Protein AF-A0A916RPR3-F1 (afdb_monomer_lite)

Structure (mmCIF, N/CA/C/O backbone):
data_AF-A0A916RPR3-F1
#
_entry.id   AF-A0A916RPR3-F1
#
loop_
_atom_site.group_PDB
_atom_site.id
_atom_site.type_symbol
_atom_site.label_atom_id
_atom_site.label_alt_id
_atom_site.label_comp_id
_atom_site.label_asym_id
_atom_site.label_entity_id
_atom_site.label_seq_id
_atom_site.pdbx_PDB_ins_code
_atom_site.Cartn_x
_atom_site.Cartn_y
_atom_site.Cartn_z
_atom_site.occupancy
_atom_site.B_iso_or_equiv
_atom_site.auth_seq_id
_atom_site.auth_comp_id
_atom_site.auth_asym_id
_atom_site.auth_atom_id
_atom_site.pdbx_PDB_model_num
ATOM 1 N N . MET A 1 1 ? -2.545 -17.925 -30.469 1.00 53.84 1 MET A N 1
ATOM 2 C CA . MET A 1 1 ? -1.136 -18.316 -30.229 1.00 53.84 1 MET A CA 1
ATOM 3 C C . MET A 1 1 ? -0.250 -18.270 -31.486 1.00 53.84 1 MET A C 1
ATOM 5 O O . MET A 1 1 ? 0.937 -18.506 -31.352 1.00 53.84 1 MET A O 1
ATOM 9 N N . ILE A 1 2 ? -0.762 -17.929 -32.684 1.00 58.91 2 ILE A N 1
ATOM 10 C CA . ILE A 1 2 ? 0.049 -17.895 -33.928 1.00 58.91 2 ILE A CA 1
ATOM 11 C C . ILE A 1 2 ? 0.568 -16.478 -34.265 1.00 58.91 2 ILE A C 1
ATOM 13 O O . ILE A 1 2 ? 1.663 -16.330 -34.794 1.00 58.91 2 ILE A O 1
ATOM 17 N N . GLY A 1 3 ? -0.154 -15.417 -33.882 1.00 63.41 3 GLY A N 1
ATOM 18 C CA . GLY A 1 3 ? 0.214 -14.032 -34.227 1.00 63.41 3 GLY A CA 1
ATOM 19 C C . GLY A 1 3 ? 1.499 -13.497 -33.577 1.00 63.41 3 GLY A C 1
ATOM 20 O O . GLY A 1 3 ? 2.167 -12.655 -34.166 1.00 63.41 3 GLY A O 1
ATOM 21 N N . CYS A 1 4 ? 1.889 -14.008 -32.403 1.00 64.44 4 CYS A N 1
ATOM 22 C CA . CYS A 1 4 ? 3.120 -13.578 -31.729 1.00 64.44 4 CYS A CA 1
ATOM 23 C C . CYS A 1 4 ? 4.388 -13.986 -32.497 1.00 64.44 4 CYS A C 1
ATOM 25 O O . CYS A 1 4 ? 5.369 -13.252 -32.466 1.00 64.44 4 CYS A O 1
ATOM 27 N N . PHE A 1 5 ? 4.360 -15.109 -33.223 1.00 66.38 5 PHE A N 1
ATOM 28 C CA . PHE A 1 5 ? 5.517 -15.581 -33.990 1.00 66.38 5 PHE A CA 1
ATOM 29 C C . PHE A 1 5 ? 5.773 -14.728 -35.237 1.00 66.38 5 PHE A C 1
ATOM 31 O O . PHE A 1 5 ? 6.917 -14.392 -35.514 1.00 66.38 5 PHE A O 1
ATOM 38 N N . VAL A 1 6 ? 4.716 -14.286 -35.927 1.00 71.56 6 VAL A N 1
ATOM 39 C CA . VAL A 1 6 ? 4.835 -13.429 -37.123 1.00 71.56 6 VAL A CA 1
ATOM 40 C C . VAL A 1 6 ? 5.431 -12.057 -36.793 1.00 71.56 6 VAL A C 1
ATOM 42 O O . VAL A 1 6 ? 6.250 -11.548 -37.554 1.00 71.56 6 VAL A O 1
ATOM 45 N N . GLY A 1 7 ? 5.070 -11.474 -35.646 1.00 65.44 7 GLY A N 1
ATOM 46 C CA . GLY A 1 7 ? 5.642 -10.198 -35.205 1.00 65.44 7 GLY A CA 1
ATOM 47 C C . GLY A 1 7 ? 7.139 -10.290 -34.895 1.00 65.44 7 GLY A C 1
ATOM 48 O O . GLY A 1 7 ? 7.892 -9.388 -35.249 1.00 65.44 7 GLY A O 1
ATOM 49 N N . VAL A 1 8 ? 7.578 -11.401 -34.294 1.00 66.31 8 VAL A N 1
ATOM 50 C CA . VAL A 1 8 ? 8.993 -11.649 -33.976 1.00 66.31 8 VAL A CA 1
ATOM 51 C C . VAL A 1 8 ? 9.818 -11.868 -35.248 1.00 66.31 8 VAL A C 1
ATOM 53 O O . VAL A 1 8 ? 10.892 -11.291 -35.375 1.00 66.31 8 VAL A O 1
ATOM 56 N N . SER A 1 9 ? 9.302 -12.619 -36.227 1.00 66.50 9 SER A N 1
ATOM 57 C CA . SER A 1 9 ? 10.011 -12.886 -37.489 1.00 66.50 9 SER A CA 1
ATOM 58 C C . SER A 1 9 ? 10.145 -11.654 -38.390 1.00 66.50 9 SER A C 1
ATOM 60 O O . SER A 1 9 ? 11.154 -11.497 -39.071 1.00 66.50 9 SER A O 1
ATOM 62 N N . ALA A 1 10 ? 9.147 -10.764 -38.400 1.00 66.44 10 ALA A N 1
ATOM 63 C CA . ALA A 1 10 ? 9.209 -9.524 -39.176 1.00 66.44 10 ALA A CA 1
ATOM 64 C C . ALA A 1 10 ? 10.19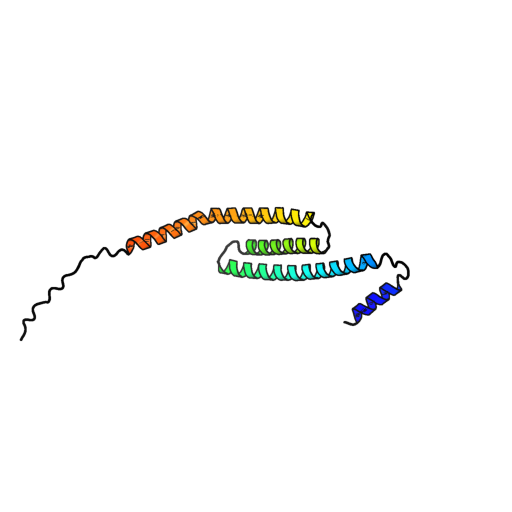8 -8.511 -38.577 1.00 66.44 10 ALA A C 1
ATOM 66 O O . ALA A 1 10 ? 10.839 -7.762 -39.310 1.00 66.44 10 ALA A O 1
ATOM 67 N N . PHE A 1 11 ? 10.334 -8.505 -37.249 1.00 63.84 11 PHE A N 1
ATOM 68 C CA . PHE A 1 11 ? 11.289 -7.658 -36.539 1.00 63.84 11 PHE A CA 1
ATOM 69 C C . PHE A 1 11 ? 12.736 -8.146 -36.724 1.00 63.84 11 PHE A C 1
ATOM 71 O O . PHE A 1 11 ? 13.634 -7.332 -36.916 1.00 63.84 11 PHE A O 1
ATOM 78 N N . ASP A 1 12 ? 12.940 -9.466 -36.752 1.00 64.88 12 ASP A N 1
ATOM 79 C CA . ASP A 1 12 ? 14.228 -10.115 -37.043 1.00 64.88 12 ASP A CA 1
ATOM 80 C C . ASP A 1 12 ? 14.700 -9.845 -38.486 1.00 64.88 12 ASP A C 1
ATOM 82 O O . ASP A 1 12 ? 15.848 -9.470 -38.720 1.00 64.88 12 ASP A O 1
ATOM 86 N N . ALA A 1 13 ? 13.781 -9.907 -39.457 1.00 63.16 13 ALA A N 1
ATOM 87 C CA . ALA A 1 13 ? 14.069 -9.609 -40.863 1.00 63.16 13 ALA A CA 1
ATOM 88 C C . ALA A 1 13 ? 14.363 -8.121 -41.142 1.00 63.16 13 ALA A C 1
ATOM 90 O O . ALA A 1 13 ? 15.013 -7.799 -42.136 1.00 63.16 13 ALA A O 1
ATOM 91 N N . ALA A 1 14 ? 13.887 -7.212 -40.286 1.00 64.38 14 ALA A N 1
ATOM 92 C CA . ALA A 1 14 ? 14.089 -5.772 -40.437 1.00 64.38 14 ALA A CA 1
ATOM 93 C C . ALA A 1 14 ? 15.449 -5.281 -39.905 1.00 64.38 14 ALA A C 1
ATOM 95 O O . ALA A 1 14 ? 15.844 -4.159 -40.223 1.00 64.38 14 ALA A O 1
ATOM 96 N N . TYR A 1 15 ? 16.171 -6.096 -39.124 1.00 57.72 15 TYR A N 1
ATOM 97 C CA . TYR A 1 15 ? 17.460 -5.722 -38.528 1.00 57.72 15 TYR A CA 1
ATOM 98 C C . TYR A 1 15 ? 18.555 -6.793 -38.738 1.00 57.72 15 TYR A C 1
ATOM 100 O O . TYR A 1 15 ? 19.089 -7.346 -37.773 1.00 57.72 15 TYR A O 1
ATOM 108 N N . PRO A 1 16 ? 18.941 -7.100 -39.994 1.00 56.94 16 PRO A N 1
ATOM 109 C CA . PRO A 1 16 ? 20.035 -8.024 -40.276 1.00 56.94 16 PRO A CA 1
ATOM 110 C C . PRO A 1 16 ? 21.378 -7.315 -40.032 1.00 56.94 16 PRO A C 1
ATOM 112 O O . PRO A 1 16 ? 22.004 -6.834 -40.973 1.00 56.94 16 PRO A O 1
ATOM 115 N N . GLY A 1 17 ? 21.818 -7.171 -38.775 1.00 56.47 17 GLY A N 1
ATOM 116 C CA . GLY A 1 17 ? 23.075 -6.447 -38.532 1.00 56.47 17 GLY A CA 1
ATOM 117 C C . GLY A 1 17 ? 23.700 -6.421 -37.138 1.00 56.47 17 GLY A C 1
ATOM 118 O O . GLY A 1 17 ? 24.917 -6.322 -37.081 1.00 56.47 17 GLY A O 1
ATOM 119 N N . ASP A 1 18 ? 22.966 -6.560 -36.029 1.00 52.41 18 ASP A N 1
ATOM 120 C CA . ASP A 1 18 ? 23.574 -6.386 -34.693 1.00 52.41 18 ASP A CA 1
ATOM 121 C C . ASP A 1 18 ? 23.349 -7.590 -33.772 1.00 52.41 18 ASP A C 1
ATOM 123 O O . ASP A 1 18 ? 22.490 -7.612 -32.886 1.00 52.41 18 ASP A O 1
ATOM 127 N N . GLN A 1 19 ? 24.199 -8.602 -33.948 1.00 56.44 19 GLN A N 1
ATOM 128 C CA . GLN A 1 19 ? 24.275 -9.799 -33.099 1.00 56.44 19 GLN A CA 1
ATOM 129 C C . GLN A 1 19 ? 24.593 -9.469 -31.622 1.00 56.44 19 GLN A C 1
ATOM 131 O O . GLN A 1 19 ? 24.382 -10.305 -30.745 1.00 56.44 19 GLN A O 1
ATOM 136 N N . GLN A 1 20 ? 25.040 -8.243 -31.320 1.00 53.28 20 GLN A N 1
ATOM 137 C CA . GLN A 1 20 ? 25.351 -7.777 -29.964 1.00 53.28 20 GLN A CA 1
ATOM 138 C C . GLN A 1 20 ? 24.205 -7.018 -29.270 1.00 53.28 20 GLN A C 1
ATOM 140 O O . GLN A 1 20 ? 24.088 -7.107 -28.048 1.00 53.28 20 GLN A O 1
ATOM 145 N N . LEU A 1 21 ? 23.320 -6.330 -30.006 1.00 50.66 21 LEU A N 1
ATOM 146 C CA . LEU A 1 21 ? 22.181 -5.610 -29.408 1.00 50.66 21 LEU A CA 1
ATOM 147 C C . LEU A 1 21 ? 21.023 -6.549 -29.048 1.00 50.66 21 LEU A C 1
ATOM 149 O O . LEU A 1 21 ? 20.345 -6.351 -28.037 1.00 50.66 21 LEU A O 1
ATOM 153 N N . SER A 1 22 ? 20.832 -7.616 -29.825 1.00 54.44 22 SER A N 1
ATOM 154 C CA . SER A 1 22 ? 19.752 -8.582 -29.598 1.00 54.44 22 SER A CA 1
ATOM 155 C C . SER A 1 22 ? 19.886 -9.302 -28.240 1.00 54.44 22 SER A C 1
ATOM 157 O O . SER A 1 22 ? 18.905 -9.492 -27.523 1.00 54.44 22 SER A O 1
ATOM 159 N N . LEU A 1 23 ? 21.112 -9.591 -27.787 1.00 54.22 23 LEU A N 1
ATOM 160 C CA . LEU A 1 23 ? 21.356 -10.292 -26.517 1.00 54.22 23 LEU A CA 1
ATOM 161 C C . LEU A 1 23 ? 20.980 -9.481 -25.257 1.00 54.22 23 LEU A C 1
ATOM 163 O O . LEU A 1 23 ? 20.661 -10.083 -24.233 1.00 54.22 23 LEU A O 1
ATOM 167 N N . MET A 1 24 ? 20.969 -8.141 -25.310 1.00 55.12 24 MET A N 1
ATOM 168 C CA . MET A 1 24 ? 20.571 -7.286 -24.174 1.00 55.12 24 MET A CA 1
ATOM 169 C C . MET A 1 24 ? 19.088 -6.889 -24.186 1.00 55.12 24 MET A C 1
ATOM 171 O O . MET A 1 24 ? 18.496 -6.697 -23.123 1.00 55.12 24 MET A O 1
ATOM 175 N N . VAL A 1 25 ? 18.458 -6.795 -25.361 1.00 61.88 25 VAL A N 1
ATOM 176 C CA . VAL A 1 25 ? 17.059 -6.346 -25.486 1.00 61.88 25 VAL A CA 1
ATOM 177 C C . VAL A 1 25 ? 16.060 -7.457 -25.132 1.00 61.88 25 VAL A C 1
ATOM 179 O O . VAL A 1 25 ? 15.066 -7.196 -24.452 1.00 61.88 25 VAL A O 1
ATOM 182 N N . PHE A 1 26 ? 16.337 -8.709 -25.507 1.00 65.50 26 PHE A N 1
ATOM 183 C CA . PHE A 1 26 ? 15.480 -9.864 -25.194 1.00 65.50 26 PHE A CA 1
ATOM 184 C C . PHE A 1 26 ? 15.202 -10.088 -23.686 1.00 65.50 26 PHE A C 1
ATOM 186 O O . PHE A 1 26 ? 14.035 -10.282 -23.315 1.00 65.50 26 PHE A O 1
ATOM 193 N N . PRO A 1 27 ? 16.201 -10.041 -22.776 1.00 69.50 27 PRO A N 1
ATOM 194 C CA . PRO A 1 27 ? 15.947 -10.219 -21.345 1.00 69.50 27 PRO A CA 1
ATOM 195 C C . PRO A 1 27 ? 15.204 -9.032 -20.719 1.00 69.50 27 PRO A C 1
ATOM 197 O O . PRO A 1 27 ? 14.365 -9.238 -19.841 1.00 69.50 27 PRO A O 1
ATOM 200 N N . TYR A 1 28 ? 15.447 -7.801 -21.180 1.00 71.19 28 TYR A N 1
ATOM 201 C CA . TYR A 1 28 ? 14.712 -6.627 -20.702 1.00 71.19 28 TYR A CA 1
ATOM 202 C C . TYR A 1 28 ? 13.234 -6.693 -21.107 1.00 71.19 28 TYR A C 1
ATOM 204 O O . TYR A 1 28 ? 12.354 -6.471 -20.277 1.00 71.19 28 TYR A O 1
ATOM 212 N N . LEU A 1 29 ? 12.950 -7.107 -22.347 1.00 74.94 29 LEU A N 1
ATOM 213 C CA . LEU A 1 29 ? 11.585 -7.291 -22.840 1.00 74.94 29 LEU A CA 1
ATOM 214 C C . LEU A 1 29 ? 10.808 -8.322 -22.002 1.00 74.94 29 LEU A C 1
ATOM 216 O O . LEU A 1 29 ? 9.660 -8.083 -21.632 1.00 74.94 29 LEU A O 1
ATOM 220 N N . THR A 1 30 ? 11.456 -9.425 -21.620 1.00 78.19 30 THR A N 1
ATOM 221 C CA . THR A 1 30 ? 10.856 -10.458 -20.754 1.00 78.19 30 THR A CA 1
ATOM 222 C C . THR A 1 30 ? 10.517 -9.919 -19.358 1.00 78.19 30 THR A C 1
ATOM 224 O O . THR A 1 30 ? 9.447 -10.208 -18.821 1.00 78.19 30 THR A O 1
ATOM 227 N N . ARG A 1 31 ? 11.381 -9.078 -18.777 1.00 82.94 31 ARG A N 1
ATOM 228 C CA . ARG A 1 31 ? 11.142 -8.444 -17.466 1.00 82.94 31 ARG A CA 1
ATOM 229 C C . ARG A 1 31 ? 10.021 -7.417 -17.508 1.00 82.94 31 ARG A C 1
ATOM 231 O O . ARG A 1 31 ? 9.204 -7.371 -16.593 1.00 82.94 31 ARG A O 1
ATOM 238 N N . VAL A 1 32 ? 9.933 -6.638 -18.585 1.00 85.19 32 VAL A N 1
ATOM 239 C CA . VAL A 1 32 ? 8.825 -5.697 -18.802 1.00 85.19 32 VAL A CA 1
ATOM 240 C C . VAL A 1 32 ? 7.492 -6.443 -18.895 1.00 85.19 32 VAL A C 1
ATOM 242 O O . VAL A 1 32 ? 6.503 -6.003 -18.312 1.00 85.19 32 VAL A O 1
ATOM 245 N N . VAL A 1 33 ? 7.453 -7.607 -19.550 1.00 85.56 33 VAL A N 1
ATOM 246 C CA . VAL A 1 33 ? 6.251 -8.457 -19.559 1.00 85.56 33 VAL A CA 1
ATOM 247 C C . VAL A 1 33 ? 5.896 -8.921 -18.143 1.00 85.56 33 VAL A C 1
ATOM 249 O O . VAL A 1 33 ? 4.745 -8.770 -17.733 1.00 85.56 33 VAL A O 1
ATOM 252 N N . GLY A 1 34 ? 6.869 -9.414 -17.368 1.00 87.25 34 GLY A N 1
ATOM 253 C CA . GLY A 1 34 ? 6.655 -9.806 -15.969 1.00 87.25 34 GLY A CA 1
ATOM 254 C C . GLY A 1 34 ? 6.119 -8.658 -15.107 1.00 87.25 34 GLY A C 1
ATOM 255 O O . GLY A 1 34 ? 5.163 -8.821 -14.352 1.00 87.25 34 GLY A O 1
ATOM 256 N N . ALA A 1 35 ? 6.656 -7.459 -15.299 1.00 89.44 35 ALA A N 1
ATOM 257 C CA . ALA A 1 35 ? 6.227 -6.248 -14.624 1.00 89.44 35 ALA A CA 1
ATOM 258 C C . ALA A 1 35 ? 4.791 -5.828 -14.953 1.00 89.44 35 ALA A C 1
ATOM 260 O O . ALA A 1 35 ? 4.030 -5.461 -14.058 1.00 89.44 35 ALA A O 1
ATOM 261 N N . ILE A 1 36 ? 4.397 -5.903 -16.226 1.00 90.00 36 ILE A N 1
ATOM 262 C CA . ILE A 1 36 ? 3.023 -5.619 -16.655 1.00 90.00 36 ILE A CA 1
ATOM 263 C C . ILE A 1 36 ? 2.063 -6.624 -16.015 1.00 90.00 36 ILE A C 1
ATOM 265 O O . ILE A 1 36 ? 1.017 -6.227 -15.499 1.00 90.00 36 ILE A O 1
ATOM 269 N N . VAL A 1 37 ? 2.426 -7.909 -15.992 1.00 92.19 37 VAL A N 1
ATOM 270 C CA . VAL A 1 37 ? 1.633 -8.952 -15.326 1.00 92.19 37 VAL A CA 1
ATOM 271 C C . VAL A 1 37 ? 1.483 -8.646 -13.835 1.00 92.19 37 VAL A C 1
ATOM 273 O O . VAL A 1 37 ? 0.360 -8.657 -13.331 1.00 92.19 37 VAL A O 1
ATOM 276 N N . LEU A 1 38 ? 2.571 -8.298 -13.142 1.00 92.75 38 LEU A N 1
ATOM 277 C CA . LEU A 1 38 ? 2.536 -7.901 -11.731 1.00 92.75 38 LEU A CA 1
ATOM 278 C C . LEU A 1 38 ? 1.650 -6.674 -11.496 1.00 92.75 38 LEU A C 1
ATOM 280 O O . LEU A 1 38 ? 0.850 -6.673 -10.562 1.00 92.75 38 LEU A O 1
ATOM 284 N N . LEU A 1 39 ? 1.718 -5.659 -12.361 1.00 93.25 39 LEU A N 1
ATOM 285 C CA . LEU A 1 39 ? 0.853 -4.479 -12.283 1.00 93.25 39 LEU A CA 1
ATOM 286 C C . LEU A 1 39 ? -0.626 -4.848 -12.421 1.00 93.25 39 LEU A C 1
ATOM 288 O O . LEU A 1 39 ? -1.466 -4.366 -11.657 1.00 93.25 39 LEU A O 1
ATOM 292 N N . ILE A 1 40 ? -0.960 -5.716 -13.379 1.00 94.81 40 ILE A N 1
ATOM 293 C CA . ILE A 1 40 ? -2.332 -6.184 -13.589 1.00 94.81 40 ILE A CA 1
ATOM 294 C C . ILE A 1 40 ? -2.807 -6.936 -12.346 1.00 94.81 40 ILE A C 1
ATOM 296 O O . ILE A 1 40 ? -3.837 -6.566 -11.776 1.00 94.81 40 ILE A O 1
ATOM 300 N N . VAL A 1 41 ? -2.044 -7.928 -11.886 1.00 95.44 41 VAL A N 1
ATOM 301 C CA . VAL A 1 41 ? -2.375 -8.745 -10.711 1.00 95.44 41 VAL A CA 1
ATOM 302 C C . VAL A 1 41 ? -2.523 -7.874 -9.464 1.00 95.44 41 VAL A C 1
ATOM 304 O O . VAL A 1 41 ? -3.559 -7.925 -8.801 1.00 95.44 41 VAL A O 1
ATOM 307 N N . GLY A 1 42 ? -1.558 -7.003 -9.179 1.00 93.12 42 GLY A N 1
ATOM 308 C CA . GLY A 1 42 ? -1.605 -6.110 -8.025 1.00 93.12 42 GLY A CA 1
ATOM 309 C C . GLY A 1 42 ? -2.762 -5.113 -8.093 1.00 93.12 42 GLY A C 1
ATOM 310 O O . GLY A 1 42 ? -3.442 -4.887 -7.094 1.00 93.12 42 GLY A O 1
ATOM 311 N N . SER A 1 43 ? -3.097 -4.591 -9.279 1.00 93.81 43 SER A N 1
ATOM 312 C CA . SER A 1 43 ? -4.271 -3.721 -9.448 1.00 93.81 43 SER A CA 1
ATOM 313 C C . SER A 1 43 ? -5.591 -4.452 -9.177 1.00 93.81 43 SER A C 1
ATOM 315 O O . SER A 1 43 ? -6.539 -3.871 -8.640 1.00 93.81 43 SER A O 1
ATOM 317 N N . VAL A 1 44 ? -5.665 -5.733 -9.541 1.00 96.00 44 VAL A N 1
ATOM 318 C CA . VAL A 1 44 ? -6.818 -6.597 -9.293 1.00 96.00 44 VAL A CA 1
ATOM 319 C C . VAL A 1 44 ? -6.938 -6.890 -7.797 1.00 96.00 44 VAL A C 1
ATOM 321 O O . VAL A 1 44 ? -8.004 -6.654 -7.226 1.00 96.00 44 VAL A O 1
ATOM 324 N N . ILE A 1 45 ? -5.843 -7.282 -7.140 1.00 96.00 45 ILE A N 1
ATOM 325 C CA . ILE A 1 45 ? -5.790 -7.507 -5.687 1.00 96.00 45 ILE A CA 1
ATOM 326 C C . ILE A 1 45 ? -6.174 -6.233 -4.927 1.00 96.00 45 ILE A C 1
ATOM 328 O O . ILE A 1 45 ? -7.023 -6.289 -4.041 1.00 96.00 45 ILE A O 1
ATOM 332 N N . ALA A 1 46 ? -5.638 -5.070 -5.309 1.00 94.38 46 ALA A N 1
ATOM 333 C CA . ALA A 1 46 ? -5.955 -3.791 -4.672 1.00 94.38 46 ALA A CA 1
ATOM 334 C C . ALA A 1 46 ? -7.457 -3.475 -4.729 1.00 94.38 46 ALA A C 1
ATOM 336 O O . ALA A 1 46 ? -8.038 -3.004 -3.749 1.00 94.38 46 ALA A O 1
ATOM 337 N N . ARG A 1 47 ? -8.110 -3.758 -5.865 1.00 93.81 47 ARG A N 1
ATOM 338 C CA . ARG A 1 47 ? -9.561 -3.582 -6.017 1.00 93.81 47 ARG A CA 1
ATOM 339 C C . ARG A 1 47 ? -10.350 -4.556 -5.148 1.00 93.81 47 ARG A C 1
ATOM 341 O O . ARG A 1 47 ? -11.296 -4.120 -4.493 1.00 93.81 47 ARG A O 1
ATOM 348 N N . TYR A 1 48 ? -9.972 -5.833 -5.130 1.00 95.62 48 TYR A N 1
ATOM 349 C CA . TYR A 1 48 ? -10.643 -6.835 -4.303 1.00 95.62 48 TYR A CA 1
ATOM 350 C C . TYR A 1 48 ? -10.518 -6.507 -2.818 1.00 95.62 48 TYR A C 1
ATOM 352 O O . TYR A 1 48 ? -11.529 -6.418 -2.127 1.00 95.62 48 TYR A O 1
ATOM 360 N N . LEU A 1 49 ? -9.303 -6.237 -2.343 1.00 95.38 49 LEU A N 1
ATOM 361 C CA . LEU A 1 49 ? -9.042 -5.994 -0.930 1.00 95.38 49 LEU A CA 1
ATOM 362 C C . LEU A 1 49 ? -9.700 -4.699 -0.442 1.00 95.38 49 LEU A C 1
ATOM 364 O O . LEU A 1 49 ? -10.327 -4.689 0.613 1.00 95.38 49 LEU A O 1
ATOM 368 N N . SER A 1 50 ? -9.650 -3.629 -1.244 1.00 94.25 50 SER A N 1
ATOM 369 C CA . SER A 1 50 ? -10.337 -2.369 -0.933 1.00 94.25 50 SER A CA 1
ATOM 370 C C . SER A 1 50 ? -11.849 -2.563 -0.783 1.00 94.25 50 SER A C 1
ATOM 372 O O . SER A 1 50 ? -12.440 -2.060 0.174 1.00 94.25 50 SER A O 1
ATOM 374 N N . ARG A 1 51 ? -12.482 -3.345 -1.672 1.00 93.75 51 ARG A N 1
ATOM 375 C CA . ARG A 1 51 ? -13.915 -3.660 -1.571 1.00 93.75 51 ARG A CA 1
ATOM 376 C C . ARG A 1 51 ? -14.234 -4.523 -0.356 1.00 93.75 51 ARG A C 1
ATOM 378 O O . ARG A 1 51 ? -15.171 -4.194 0.364 1.00 93.75 51 ARG A O 1
ATOM 385 N N . SER A 1 52 ? -13.461 -5.576 -0.100 1.00 95.25 52 SER A N 1
ATOM 386 C CA . SER A 1 52 ? -13.662 -6.444 1.067 1.00 95.25 52 SER A CA 1
ATOM 387 C C . SER A 1 52 ? -13.557 -5.664 2.376 1.00 95.25 52 SER A C 1
ATOM 389 O O . SER A 1 52 ? -14.408 -5.806 3.250 1.00 95.25 52 SER A O 1
ATOM 391 N N . VAL A 1 53 ? -12.565 -4.777 2.486 1.00 94.44 53 VAL A N 1
ATOM 392 C CA . VAL A 1 53 ? -12.385 -3.907 3.656 1.00 94.44 53 VAL A CA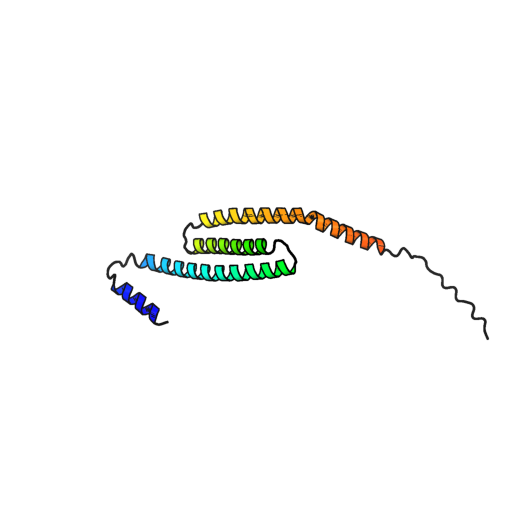 1
ATOM 393 C C . VAL A 1 53 ? -13.520 -2.903 3.780 1.00 94.44 53 VAL A C 1
ATOM 395 O O . VAL A 1 53 ? -14.006 -2.690 4.885 1.00 94.44 53 VAL A O 1
ATOM 398 N N . LEU A 1 54 ? -13.984 -2.315 2.673 1.00 93.00 54 LEU A N 1
ATOM 399 C CA . LEU A 1 54 ? -15.135 -1.417 2.705 1.00 93.00 54 LEU A CA 1
ATOM 400 C C . LEU A 1 54 ? -16.368 -2.136 3.258 1.00 93.00 54 LEU A C 1
ATOM 402 O O . LEU A 1 54 ? -16.987 -1.623 4.183 1.00 93.00 54 LEU A O 1
ATOM 406 N N . ILE A 1 55 ? -16.687 -3.324 2.735 1.00 93.44 55 ILE A N 1
ATOM 407 C CA . ILE A 1 55 ? -17.841 -4.130 3.160 1.00 93.44 55 ILE A CA 1
ATOM 408 C C . ILE A 1 55 ? -17.714 -4.520 4.639 1.00 93.44 55 ILE A C 1
ATOM 410 O O . ILE A 1 55 ? -18.661 -4.350 5.405 1.00 93.44 55 ILE A O 1
ATOM 414 N N . GLY A 1 56 ? -16.536 -4.977 5.069 1.00 93.12 56 GLY A N 1
ATOM 415 C CA . GLY A 1 56 ? -16.283 -5.307 6.473 1.00 93.12 56 GLY A CA 1
ATOM 416 C C . GLY A 1 56 ? -16.422 -4.095 7.397 1.00 93.12 56 GLY A C 1
ATOM 417 O O . GLY A 1 56 ? -17.060 -4.180 8.444 1.00 93.12 56 GLY A O 1
ATOM 418 N N . ALA A 1 57 ? -15.891 -2.942 6.990 1.00 92.00 57 ALA A N 1
ATOM 419 C CA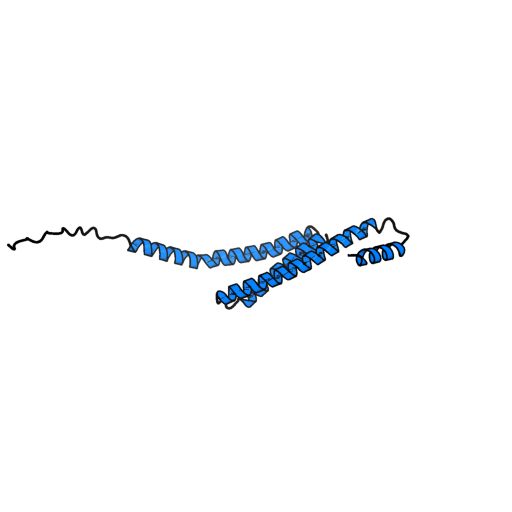 . ALA A 1 57 ? -15.921 -1.723 7.788 1.00 92.00 57 ALA A CA 1
ATOM 420 C C . ALA A 1 57 ? -17.325 -1.104 7.882 1.00 92.00 57 ALA A C 1
ATOM 422 O O . ALA A 1 57 ? -17.704 -0.632 8.954 1.00 92.00 57 ALA A O 1
ATOM 423 N N . VAL A 1 58 ? -18.119 -1.131 6.802 1.00 91.06 58 VAL A N 1
ATOM 424 C CA . VAL A 1 58 ? -19.521 -0.679 6.864 1.00 91.06 58 VAL A CA 1
ATOM 425 C C . VAL A 1 58 ? -20.382 -1.640 7.680 1.00 91.06 58 VAL A C 1
ATOM 427 O O . VAL A 1 58 ? -21.233 -1.179 8.436 1.00 91.06 58 VAL A O 1
ATOM 430 N N . ASN A 1 59 ? -20.118 -2.951 7.612 1.00 93.44 59 ASN A N 1
ATOM 431 C CA . ASN A 1 59 ? -20.788 -3.939 8.460 1.00 93.44 59 ASN A CA 1
ATOM 432 C C . ASN A 1 59 ? -20.479 -3.708 9.951 1.00 93.44 59 ASN A C 1
ATOM 434 O O . ASN A 1 59 ? -21.359 -3.813 10.799 1.00 93.44 59 ASN A O 1
ATOM 438 N N . ALA A 1 60 ? -19.251 -3.290 10.266 1.00 89.50 60 ALA A N 1
ATOM 439 C CA . ALA A 1 60 ? -18.835 -2.891 11.609 1.00 89.50 60 ALA A CA 1
ATOM 440 C C . ALA A 1 60 ? -19.291 -1.470 12.022 1.00 89.50 60 ALA A C 1
ATOM 442 O O . ALA A 1 60 ? -18.900 -0.992 13.084 1.00 89.50 60 ALA A O 1
ATOM 443 N N . LYS A 1 61 ? -20.105 -0.779 11.204 1.00 88.19 61 LYS A N 1
ATOM 444 C CA . LYS A 1 61 ? -20.586 0.603 11.425 1.00 88.19 61 LYS A CA 1
ATOM 445 C C . LYS A 1 61 ? -19.466 1.635 11.648 1.00 88.19 61 LYS A C 1
ATOM 447 O O . LYS A 1 61 ? -19.672 2.650 12.313 1.00 88.19 61 LYS A O 1
ATOM 452 N N . LEU A 1 62 ? -18.283 1.413 11.073 1.00 87.44 62 LEU A N 1
ATOM 453 C CA . LEU A 1 62 ? -17.173 2.361 11.162 1.00 87.44 62 LEU A CA 1
ATOM 454 C C . LEU A 1 62 ? -17.450 3.581 10.275 1.00 87.44 62 LEU A C 1
ATOM 456 O O . LEU A 1 62 ? -17.538 3.464 9.053 1.00 87.44 62 LEU A O 1
ATOM 460 N N . GLN A 1 63 ? -17.514 4.775 10.870 1.00 83.25 63 GLN A N 1
ATOM 461 C CA . GLN A 1 63 ? -17.764 6.020 10.124 1.00 83.25 63 GLN A CA 1
ATOM 462 C C . GLN A 1 63 ? -16.653 6.352 9.111 1.00 83.25 63 GLN A C 1
ATOM 464 O O . GLN A 1 63 ? -16.895 7.009 8.100 1.00 83.25 63 GLN A O 1
ATOM 469 N N . TYR A 1 64 ? -15.448 5.818 9.325 1.00 86.12 64 TYR A N 1
ATOM 470 C CA . TYR A 1 64 ? -14.280 6.010 8.461 1.00 86.12 64 TYR A CA 1
ATOM 471 C C . TYR A 1 64 ? -14.060 4.873 7.446 1.00 86.12 64 TYR A C 1
ATOM 473 O O . TYR A 1 64 ? -12.979 4.768 6.865 1.00 86.12 64 TYR A O 1
ATOM 481 N N . ALA A 1 65 ? -15.069 4.030 7.187 1.00 89.94 65 ALA A N 1
ATOM 482 C CA . ALA A 1 65 ? -14.964 2.874 6.287 1.00 89.94 65 ALA A CA 1
ATOM 483 C C . ALA A 1 65 ? -14.394 3.222 4.900 1.00 89.94 65 ALA A C 1
ATOM 485 O O . ALA A 1 65 ? -13.556 2.500 4.356 1.00 89.94 65 ALA A O 1
ATOM 486 N N . ARG A 1 66 ? -14.794 4.373 4.341 1.00 88.94 66 ARG A N 1
ATOM 487 C CA . ARG A 1 66 ? -14.300 4.834 3.038 1.00 88.94 66 ARG A CA 1
ATOM 488 C C . ARG A 1 66 ? -12.816 5.199 3.081 1.00 88.94 66 ARG A C 1
ATOM 490 O O . ARG A 1 66 ? -12.082 4.767 2.196 1.00 88.94 66 ARG A O 1
ATOM 497 N N . PHE A 1 67 ? -12.363 5.914 4.110 1.00 91.50 67 PHE A N 1
ATOM 498 C CA . PHE A 1 67 ? -10.945 6.247 4.287 1.00 91.50 67 PHE A CA 1
ATOM 499 C C . PHE A 1 67 ? -10.087 4.998 4.476 1.00 91.50 67 PHE A C 1
ATOM 501 O O . PHE A 1 67 ? -9.055 4.874 3.821 1.00 91.50 67 PHE A O 1
ATOM 508 N N . LEU A 1 68 ? -10.553 4.036 5.278 1.00 92.25 68 LEU A N 1
ATOM 509 C CA . LEU A 1 68 ? -9.848 2.774 5.487 1.00 92.25 68 LEU A CA 1
ATOM 510 C C . LEU A 1 68 ? -9.716 1.985 4.178 1.00 92.25 68 LEU A C 1
ATOM 512 O O . LEU A 1 68 ? -8.623 1.559 3.812 1.00 92.25 68 LEU A O 1
ATOM 516 N N . SER A 1 69 ? -10.806 1.867 3.413 1.00 93.31 69 SER A N 1
ATOM 517 C CA . SER A 1 69 ? -10.788 1.187 2.112 1.00 93.31 69 SER A CA 1
ATOM 518 C C . SER A 1 69 ? -9.855 1.855 1.095 1.00 93.31 69 SER A C 1
ATOM 520 O O . SER A 1 69 ? -9.198 1.162 0.310 1.00 93.31 69 SER A O 1
ATOM 522 N N . LEU A 1 70 ? -9.771 3.191 1.112 1.00 93.50 70 LEU A N 1
ATOM 523 C CA . LEU A 1 70 ? -8.861 3.955 0.264 1.00 93.50 70 LEU A CA 1
ATOM 524 C C . LEU A 1 70 ? -7.410 3.741 0.693 1.00 93.50 70 LEU A C 1
ATOM 526 O O . LEU A 1 70 ? -6.564 3.510 -0.168 1.00 93.50 70 LEU A O 1
ATOM 530 N N . GLY A 1 71 ? -7.145 3.763 2.002 1.00 93.50 71 GLY A N 1
ATOM 531 C CA . GLY A 1 71 ? -5.834 3.480 2.581 1.00 93.50 71 GLY A CA 1
ATOM 532 C C . GLY A 1 71 ? -5.316 2.111 2.156 1.00 93.50 71 GLY A C 1
ATOM 533 O O . GLY A 1 71 ? -4.209 2.016 1.638 1.00 93.50 71 GLY A O 1
ATOM 534 N N . VAL A 1 72 ? -6.149 1.069 2.247 1.00 94.81 72 VAL A N 1
ATOM 535 C CA . VAL A 1 72 ? -5.784 -0.279 1.780 1.00 94.81 72 VAL A CA 1
ATOM 536 C C . VAL A 1 72 ? -5.512 -0.305 0.277 1.00 94.81 72 VAL A C 1
ATOM 538 O O . VAL A 1 72 ? -4.523 -0.897 -0.150 1.00 94.81 72 VAL A O 1
ATOM 541 N N . LYS A 1 73 ? -6.335 0.369 -0.539 1.00 94.19 73 LYS A N 1
ATOM 542 C CA . LYS A 1 73 ? -6.102 0.436 -1.991 1.00 94.19 73 LYS A CA 1
ATOM 543 C C . LYS A 1 73 ? -4.739 1.052 -2.308 1.00 94.19 73 LYS A C 1
ATOM 545 O O . LYS A 1 73 ? -4.007 0.514 -3.132 1.00 94.19 73 LYS A O 1
ATOM 550 N N . TRP A 1 74 ? -4.423 2.177 -1.670 1.00 94.88 74 TRP A N 1
ATOM 551 C CA . TRP A 1 74 ? -3.156 2.877 -1.858 1.00 94.88 74 TRP A CA 1
ATOM 552 C C . TRP A 1 74 ? -1.974 2.059 -1.355 1.00 94.88 74 TRP A C 1
ATOM 554 O O . TRP A 1 74 ? -0.989 1.943 -2.072 1.00 94.88 74 TRP A O 1
ATOM 564 N N . LEU A 1 75 ? -2.099 1.423 -0.191 1.00 93.88 75 LEU A N 1
ATOM 565 C CA . LEU A 1 75 ? -1.065 0.564 0.377 1.00 93.88 75 LEU A CA 1
ATOM 566 C C . LEU A 1 75 ? -0.697 -0.579 -0.576 1.00 93.88 75 LEU A C 1
ATOM 568 O O . LEU A 1 75 ? 0.476 -0.763 -0.890 1.00 93.88 75 LEU A O 1
ATOM 572 N N . VAL A 1 76 ? -1.693 -1.301 -1.098 1.00 95.06 76 VAL A N 1
ATOM 573 C CA . VAL A 1 76 ? -1.453 -2.401 -2.046 1.00 95.06 76 VAL A CA 1
ATOM 574 C C . VAL A 1 76 ? -0.870 -1.887 -3.363 1.00 95.06 76 VAL A C 1
ATOM 576 O O . VAL A 1 76 ? 0.010 -2.529 -3.931 1.00 95.06 76 VAL A O 1
ATOM 579 N N . LEU A 1 77 ? -1.324 -0.730 -3.854 1.00 93.88 77 LEU A N 1
ATOM 580 C CA . LEU A 1 77 ? -0.823 -0.147 -5.101 1.00 93.88 77 LEU A CA 1
ATOM 581 C C . LEU A 1 77 ? 0.646 0.271 -4.964 1.00 93.88 77 LEU A C 1
ATOM 583 O O . LEU A 1 77 ? 1.446 -0.073 -5.825 1.00 93.88 77 LEU A O 1
ATOM 587 N N . VAL A 1 78 ? 1.016 0.938 -3.868 1.00 92.75 78 VAL A N 1
ATOM 588 C CA . VAL A 1 78 ? 2.409 1.327 -3.597 1.00 92.75 78 VAL A CA 1
ATOM 589 C C . VAL A 1 78 ? 3.299 0.091 -3.441 1.00 92.75 78 VAL A C 1
ATOM 591 O O . VAL A 1 78 ? 4.369 0.051 -4.039 1.00 92.75 78 VAL A O 1
ATOM 594 N N . LEU A 1 79 ? 2.844 -0.945 -2.727 1.00 92.38 79 LEU A N 1
ATOM 595 C CA . LEU A 1 79 ? 3.571 -2.216 -2.613 1.00 92.38 79 LEU A CA 1
ATOM 596 C C . LEU A 1 79 ? 3.769 -2.881 -3.984 1.00 92.38 79 LEU A C 1
ATOM 598 O O . LEU A 1 79 ? 4.864 -3.324 -4.315 1.00 92.38 79 LEU A O 1
ATOM 602 N N . THR A 1 80 ? 2.715 -2.910 -4.803 1.00 93.19 80 THR A N 1
ATOM 603 C CA . THR A 1 80 ? 2.781 -3.440 -6.173 1.00 93.19 80 THR A CA 1
ATOM 604 C C . THR A 1 80 ? 3.768 -2.637 -7.013 1.00 93.19 80 THR A C 1
ATOM 606 O O . THR A 1 80 ? 4.566 -3.219 -7.736 1.00 93.19 80 THR A O 1
ATOM 609 N N . ALA A 1 81 ? 3.738 -1.307 -6.916 1.00 90.56 81 ALA A N 1
ATOM 610 C CA . ALA A 1 81 ? 4.655 -0.439 -7.641 1.00 90.56 81 ALA A CA 1
ATOM 611 C C . ALA A 1 81 ? 6.110 -0.707 -7.236 1.00 90.56 81 ALA A C 1
ATOM 613 O O . ALA A 1 81 ? 6.951 -0.860 -8.115 1.00 90.56 81 ALA A O 1
ATOM 614 N N . ALA A 1 82 ? 6.397 -0.844 -5.938 1.00 90.50 82 ALA A N 1
ATOM 615 C CA . ALA A 1 82 ? 7.729 -1.203 -5.453 1.00 90.50 82 ALA A CA 1
ATOM 616 C C . ALA A 1 82 ? 8.193 -2.560 -6.011 1.00 90.50 82 ALA A C 1
ATOM 618 O O . ALA A 1 82 ? 9.288 -2.651 -6.556 1.00 90.50 82 ALA A O 1
ATOM 619 N N . MET A 1 83 ? 7.329 -3.580 -5.971 1.00 90.44 83 MET A N 1
ATOM 620 C CA . MET A 1 83 ? 7.620 -4.912 -6.517 1.00 90.44 83 MET A CA 1
ATOM 621 C C . MET A 1 83 ? 7.858 -4.887 -8.033 1.00 90.44 83 MET A C 1
ATOM 623 O O . MET A 1 83 ? 8.697 -5.613 -8.556 1.00 90.44 83 MET A O 1
ATOM 627 N N . VAL A 1 84 ? 7.124 -4.041 -8.753 1.00 91.00 84 VAL A N 1
ATOM 628 C CA . VAL A 1 84 ? 7.288 -3.849 -10.195 1.00 91.00 84 VAL A CA 1
ATOM 629 C C . VAL A 1 84 ? 8.622 -3.171 -10.493 1.00 91.00 84 VAL A C 1
ATOM 631 O O . VAL A 1 84 ? 9.362 -3.666 -11.335 1.00 91.00 84 VAL A O 1
ATOM 634 N N . LEU A 1 85 ? 8.963 -2.087 -9.792 1.00 88.56 85 LEU A N 1
ATOM 635 C CA . LEU A 1 85 ? 10.250 -1.399 -9.952 1.00 88.56 85 LEU A CA 1
ATOM 636 C C . LEU A 1 85 ? 11.431 -2.341 -9.677 1.00 88.56 85 LEU A C 1
ATOM 638 O O . LEU A 1 85 ? 12.379 -2.373 -10.464 1.00 88.56 85 LEU A O 1
ATOM 642 N N . ASP A 1 86 ? 11.325 -3.145 -8.619 1.00 86.56 86 ASP A N 1
ATOM 643 C CA . ASP A 1 86 ? 12.298 -4.185 -8.287 1.00 86.56 86 ASP A CA 1
ATOM 644 C C . ASP A 1 86 ? 12.432 -5.222 -9.417 1.00 86.56 86 ASP A C 1
ATOM 646 O O . ASP A 1 86 ? 13.534 -5.497 -9.893 1.00 86.56 86 ASP A O 1
ATOM 650 N N . HIS A 1 87 ? 11.309 -5.705 -9.960 1.00 85.00 87 HIS A N 1
ATOM 651 C CA . HIS A 1 87 ? 11.312 -6.677 -11.055 1.00 85.00 87 HIS A CA 1
ATOM 652 C C . HIS A 1 87 ? 11.891 -6.129 -12.372 1.00 85.00 87 HIS A C 1
ATOM 654 O O . HIS A 1 87 ? 12.516 -6.874 -13.133 1.00 85.00 87 HIS A O 1
ATOM 660 N N . LEU A 1 88 ? 11.735 -4.827 -12.649 1.00 85.00 88 LEU A N 1
ATOM 661 C CA . LEU A 1 88 ? 12.410 -4.176 -13.780 1.00 85.00 88 LEU A CA 1
ATOM 662 C C . LEU A 1 88 ? 13.927 -4.041 -13.563 1.00 85.00 88 LEU A C 1
ATOM 664 O O . LEU A 1 88 ? 14.643 -3.720 -14.512 1.00 85.00 88 LEU A O 1
ATOM 668 N N . GLN A 1 89 ? 14.434 -4.291 -12.351 1.00 77.00 89 GLN A N 1
ATOM 669 C CA . GLN A 1 89 ? 15.805 -3.986 -11.936 1.00 77.00 89 GLN A CA 1
ATOM 670 C C . GLN A 1 89 ? 16.145 -2.486 -12.053 1.00 77.00 89 GLN A C 1
ATOM 672 O O . GLN A 1 89 ? 17.314 -2.102 -12.109 1.00 77.00 89 GLN A O 1
ATOM 677 N N . ILE A 1 90 ? 15.124 -1.620 -12.067 1.00 67.50 90 ILE A N 1
ATOM 678 C CA . ILE A 1 90 ? 15.275 -0.164 -12.117 1.00 67.50 90 ILE A CA 1
ATOM 679 C C . ILE A 1 90 ? 15.288 0.348 -10.676 1.00 67.50 90 ILE A C 1
ATOM 681 O O . ILE A 1 90 ? 14.263 0.375 -10.001 1.00 67.50 90 ILE A O 1
ATOM 685 N N . GLY A 1 91 ? 16.467 0.753 -10.202 1.00 63.75 91 GLY A N 1
ATOM 686 C CA . GLY A 1 91 ? 16.661 1.316 -8.860 1.00 63.75 91 GLY A CA 1
ATOM 687 C C . GLY A 1 91 ? 17.084 0.316 -7.774 1.00 63.75 91 GLY A C 1
ATOM 688 O O . GLY A 1 91 ? 17.524 0.757 -6.713 1.00 63.75 91 GLY A O 1
ATOM 689 N N . GLY A 1 92 ? 17.040 -0.992 -8.057 1.00 79.56 92 GLY A N 1
ATOM 690 C CA . GLY A 1 92 ? 17.626 -2.067 -7.243 1.00 79.56 92 GLY A CA 1
ATOM 691 C C . GLY A 1 92 ? 17.454 -1.892 -5.728 1.00 79.56 92 GLY A C 1
ATOM 692 O O . GLY A 1 92 ? 16.386 -1.523 -5.243 1.00 79.56 92 GLY A O 1
ATOM 693 N N . ILE A 1 93 ? 18.551 -2.082 -4.988 1.00 85.81 93 ILE A N 1
ATOM 694 C CA . ILE A 1 93 ? 18.570 -2.031 -3.517 1.00 85.81 93 ILE A CA 1
ATOM 695 C C . ILE A 1 93 ? 18.113 -0.684 -2.933 1.00 85.81 93 ILE A C 1
ATOM 697 O O . ILE A 1 93 ? 17.616 -0.626 -1.813 1.00 85.81 93 ILE A O 1
ATOM 701 N N . VAL A 1 94 ? 18.259 0.420 -3.673 1.00 90.19 94 VAL A N 1
ATOM 702 C CA . VAL A 1 94 ? 17.895 1.756 -3.175 1.00 90.19 94 VAL A CA 1
ATOM 703 C C . VAL A 1 94 ? 16.381 1.886 -3.048 1.00 90.19 94 VAL A C 1
ATOM 705 O O . VAL A 1 94 ? 15.892 2.403 -2.045 1.00 90.19 94 VAL A O 1
ATOM 708 N N . VAL A 1 95 ? 15.634 1.399 -4.043 1.00 88.62 95 VAL A N 1
ATOM 709 C CA . VAL A 1 95 ? 14.164 1.419 -4.022 1.00 88.62 95 VAL A CA 1
ATOM 710 C C . VAL A 1 95 ? 13.640 0.509 -2.917 1.00 88.62 95 VAL A C 1
ATOM 712 O O . VAL A 1 95 ? 12.750 0.919 -2.174 1.00 88.62 95 VAL A O 1
ATOM 715 N N . GLU A 1 96 ? 14.227 -0.679 -2.766 1.00 88.38 96 GLU A N 1
ATOM 716 C CA . GLU A 1 96 ? 13.876 -1.628 -1.707 1.00 88.38 96 GLU A CA 1
ATOM 717 C C . GLU A 1 96 ? 14.081 -1.021 -0.312 1.00 88.38 96 GLU A C 1
ATOM 719 O O . GLU A 1 96 ? 13.160 -1.022 0.507 1.00 88.38 96 GLU A O 1
ATOM 724 N N . LEU A 1 97 ? 15.249 -0.422 -0.057 1.00 93.62 97 LEU A N 1
ATOM 725 C CA . LEU A 1 97 ? 15.558 0.221 1.221 1.00 93.62 97 LEU A CA 1
ATOM 726 C C . LEU A 1 97 ? 14.654 1.427 1.492 1.00 93.62 97 LEU A C 1
ATOM 728 O O . LEU A 1 97 ? 14.119 1.558 2.592 1.00 93.62 97 LEU A O 1
ATOM 732 N N . ALA A 1 98 ? 14.447 2.300 0.505 1.00 92.31 98 ALA A N 1
ATOM 733 C CA . ALA A 1 98 ? 13.601 3.481 0.665 1.00 92.31 98 ALA A CA 1
ATOM 734 C C . ALA A 1 98 ? 12.139 3.099 0.938 1.00 92.31 98 ALA A C 1
ATOM 736 O O . ALA A 1 98 ? 11.513 3.652 1.846 1.00 92.31 98 ALA A O 1
ATOM 737 N N . PHE A 1 99 ? 11.607 2.125 0.194 1.00 92.06 99 PHE A N 1
ATOM 738 C CA . PHE A 1 99 ? 10.273 1.583 0.432 1.00 92.06 99 PHE A CA 1
ATOM 739 C C . PHE A 1 99 ? 10.183 0.924 1.810 1.00 92.06 99 PHE A C 1
ATOM 741 O O . PHE A 1 99 ? 9.245 1.210 2.549 1.00 92.06 99 PHE A O 1
ATOM 748 N N . GLY A 1 100 ? 11.168 0.107 2.186 1.00 93.25 100 GLY A N 1
ATOM 749 C CA . GLY A 1 100 ? 11.225 -0.560 3.484 1.00 93.25 100 GLY A CA 1
ATOM 750 C C . GLY A 1 100 ? 11.244 0.419 4.658 1.00 93.25 100 GLY A C 1
ATOM 751 O O . GLY A 1 100 ? 10.492 0.235 5.611 1.00 93.25 100 GLY A O 1
ATOM 752 N N . ILE A 1 101 ? 12.028 1.497 4.578 1.00 95.62 101 ILE A N 1
ATOM 753 C CA . ILE A 1 101 ? 12.084 2.538 5.617 1.00 95.62 101 ILE A CA 1
ATOM 754 C C . ILE A 1 101 ? 10.764 3.313 5.683 1.00 95.62 101 ILE A C 1
ATOM 756 O O . ILE A 1 101 ? 10.226 3.511 6.772 1.00 95.62 101 ILE A O 1
ATOM 760 N N . LEU A 1 102 ? 10.214 3.728 4.538 1.00 94.56 102 LEU A N 1
ATOM 761 C CA . LEU A 1 102 ? 8.952 4.468 4.484 1.00 94.56 102 LEU A CA 1
ATOM 762 C C . LEU A 1 102 ? 7.790 3.623 5.019 1.00 94.56 102 LEU A C 1
ATOM 764 O O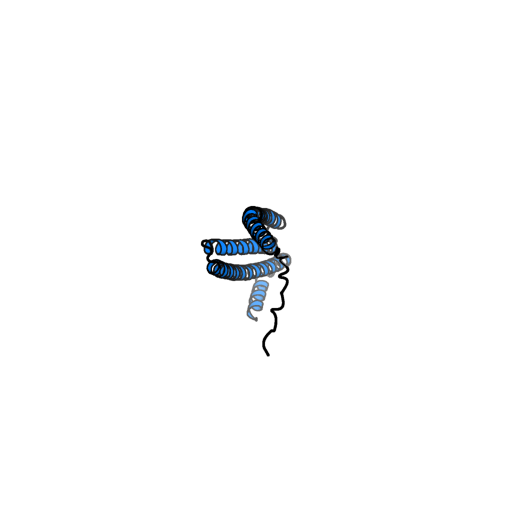 . LEU A 1 102 ? 7.060 4.044 5.916 1.00 94.56 102 LEU A O 1
ATOM 768 N N . PHE A 1 103 ? 7.623 2.420 4.474 1.00 93.94 103 PHE A N 1
ATOM 769 C CA . PHE A 1 103 ? 6.561 1.499 4.851 1.00 93.94 103 PHE A CA 1
ATOM 770 C C . PHE A 1 103 ? 6.729 1.026 6.294 1.00 93.94 103 PHE A C 1
ATOM 772 O O . PHE A 1 103 ? 5.777 1.076 7.070 1.00 93.94 103 PHE A O 1
ATOM 779 N N . GLY A 1 104 ? 7.949 0.644 6.675 1.00 95.31 104 GLY A N 1
ATOM 780 C CA . GLY A 1 104 ? 8.298 0.264 8.038 1.00 95.31 104 GLY A CA 1
ATOM 781 C C . GLY A 1 104 ? 7.996 1.376 9.036 1.00 95.31 104 GLY A C 1
ATOM 782 O O . GLY A 1 104 ? 7.380 1.108 10.060 1.00 95.31 104 GLY A O 1
ATOM 783 N N . GLY A 1 105 ? 8.320 2.632 8.716 1.00 96.81 105 GLY A N 1
ATOM 784 C CA . GLY A 1 105 ? 7.994 3.787 9.554 1.00 96.81 105 GLY A CA 1
ATOM 785 C C . GLY A 1 105 ? 6.488 3.991 9.740 1.00 96.81 105 GLY A C 1
ATOM 786 O O . GLY A 1 105 ? 6.026 4.202 10.864 1.00 96.81 105 GLY A O 1
ATOM 787 N N . ILE A 1 106 ? 5.704 3.870 8.664 1.00 95.56 106 ILE A N 1
ATOM 788 C CA . ILE A 1 106 ? 4.238 3.985 8.717 1.00 95.56 106 ILE A CA 1
ATOM 789 C C . ILE A 1 106 ? 3.640 2.854 9.562 1.00 95.56 106 ILE A C 1
ATOM 791 O O . ILE A 1 106 ? 2.854 3.118 10.472 1.00 95.56 106 ILE A O 1
ATOM 795 N N . VAL A 1 107 ? 4.023 1.603 9.295 1.00 95.06 107 VAL A N 1
ATOM 796 C CA . VAL A 1 107 ? 3.507 0.427 10.011 1.00 95.06 107 VAL A CA 1
ATOM 797 C C . VAL A 1 107 ? 3.918 0.451 11.479 1.00 95.06 107 VAL A C 1
ATOM 799 O O . VAL A 1 107 ? 3.077 0.198 12.335 1.00 95.06 107 VAL A O 1
ATOM 802 N N . LEU A 1 108 ? 5.166 0.809 11.789 1.00 97.25 108 LEU A N 1
ATOM 803 C CA . LEU A 1 108 ? 5.655 0.927 13.162 1.00 97.25 108 LEU A CA 1
ATOM 804 C C . LEU A 1 108 ? 4.877 1.995 13.936 1.00 97.25 108 LEU A C 1
ATOM 806 O O . LEU A 1 108 ? 4.424 1.743 15.049 1.00 97.25 108 LEU A O 1
ATOM 810 N N . THR A 1 109 ? 4.660 3.165 13.332 1.00 96.81 109 THR A N 1
ATOM 811 C CA . THR A 1 109 ? 3.887 4.249 13.956 1.00 96.81 109 THR A CA 1
ATOM 812 C C . THR A 1 109 ? 2.437 3.831 14.194 1.00 96.81 109 THR A C 1
ATOM 814 O O . THR A 1 109 ? 1.903 4.061 15.277 1.00 96.81 109 THR A O 1
ATOM 817 N N . LEU A 1 110 ? 1.802 3.170 13.220 1.00 94.56 110 LEU A N 1
ATOM 818 C CA . LEU A 1 110 ? 0.442 2.643 13.361 1.00 94.56 110 LEU A CA 1
ATOM 819 C C . LEU A 1 110 ? 0.358 1.563 14.444 1.00 94.56 110 LEU A C 1
ATOM 821 O O . LEU A 1 110 ? -0.566 1.588 15.251 1.00 94.56 110 LEU A O 1
ATOM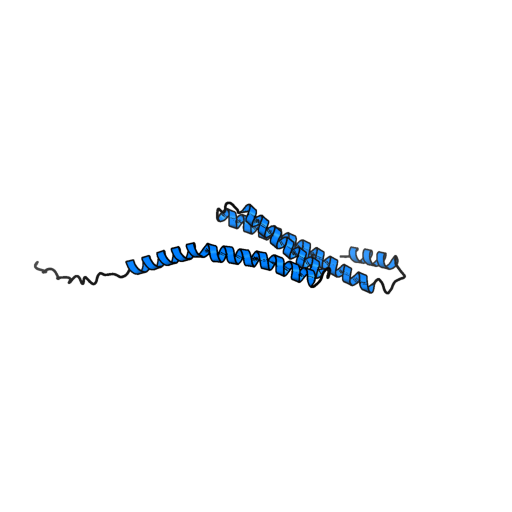 825 N N . ALA A 1 111 ? 1.323 0.644 14.494 1.00 95.31 111 ALA A N 1
ATOM 826 C CA . ALA A 1 111 ? 1.384 -0.406 15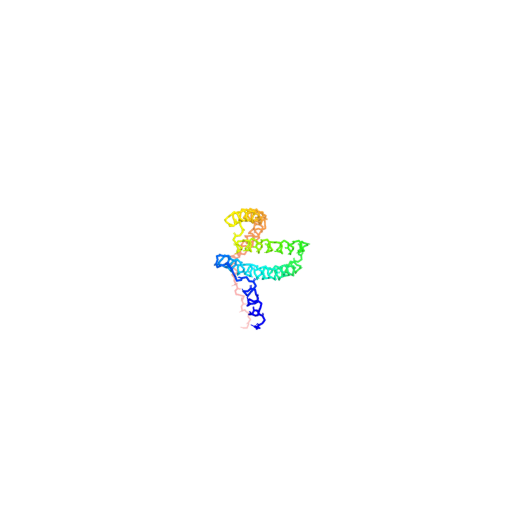.504 1.00 95.31 111 ALA A CA 1
ATOM 827 C C . ALA A 1 111 ? 1.533 0.180 16.913 1.00 95.31 111 ALA A C 1
ATOM 829 O O . ALA A 1 111 ? 0.838 -0.258 17.827 1.00 95.31 111 ALA A O 1
ATOM 830 N N . LEU A 1 112 ? 2.374 1.205 17.084 1.00 96.00 112 LEU A N 1
ATOM 831 C CA . LEU A 1 112 ? 2.512 1.919 18.354 1.00 96.00 112 LEU A CA 1
ATOM 832 C C . LEU A 1 112 ? 1.236 2.680 18.723 1.00 96.00 112 LEU A C 1
ATOM 834 O O . LEU A 1 112 ? 0.783 2.574 19.859 1.00 96.00 112 LEU A O 1
ATOM 838 N N . ALA A 1 113 ? 0.625 3.399 17.780 1.00 94.62 113 ALA A N 1
ATOM 839 C CA . ALA A 1 113 ? -0.614 4.138 18.017 1.00 94.62 113 ALA A CA 1
ATOM 840 C C . ALA A 1 113 ? -1.769 3.211 18.431 1.00 94.62 113 ALA A C 1
ATOM 842 O O . ALA A 1 113 ? -2.487 3.504 19.385 1.00 94.62 113 ALA A O 1
ATOM 843 N N . VAL A 1 114 ? -1.925 2.071 17.751 1.00 91.88 114 VAL A N 1
ATOM 844 C CA . VAL A 1 114 ? -2.944 1.062 18.076 1.00 91.88 114 VAL A CA 1
ATOM 845 C C . VAL A 1 114 ? -2.607 0.336 19.378 1.00 91.88 114 VAL A C 1
ATOM 847 O O . VAL A 1 114 ? -3.483 0.166 20.222 1.00 91.88 114 VAL A O 1
ATOM 850 N N . GLY A 1 115 ? -1.347 -0.060 19.576 1.00 92.31 115 GLY A N 1
ATOM 851 C CA . GLY A 1 115 ? -0.892 -0.753 20.781 1.00 92.31 115 GLY A CA 1
ATOM 852 C C . GLY A 1 115 ? -1.106 0.089 22.036 1.00 92.31 115 GLY A C 1
ATOM 853 O O . GLY A 1 115 ? -1.766 -0.363 22.970 1.00 92.31 115 GLY A O 1
ATOM 854 N N . LEU A 1 116 ? -0.644 1.342 22.024 1.00 93.38 116 LEU A N 1
ATOM 855 C CA . LEU A 1 116 ? -0.863 2.293 23.117 1.00 93.38 116 LEU A CA 1
ATOM 856 C C . LEU A 1 116 ? -2.347 2.652 23.279 1.00 93.38 116 LEU A C 1
ATOM 858 O O . LEU A 1 116 ? -2.836 2.678 24.405 1.00 93.38 116 LEU A O 1
ATOM 862 N N . GLY A 1 117 ? -3.082 2.863 22.181 1.00 88.25 117 GLY A N 1
ATOM 863 C CA . GLY A 1 117 ? -4.509 3.205 22.215 1.00 88.25 117 GLY A CA 1
ATOM 864 C C . GLY A 1 117 ? -5.424 2.078 22.709 1.00 88.25 117 GLY A C 1
ATOM 865 O O . GLY A 1 117 ? -6.520 2.340 23.194 1.00 88.25 117 GLY A O 1
ATOM 866 N N . SER A 1 118 ? -4.986 0.819 22.620 1.00 87.56 118 SER A N 1
ATOM 867 C CA . SER A 1 118 ? -5.767 -0.338 23.080 1.00 87.56 118 SER A CA 1
ATOM 868 C C . SER A 1 118 ? -5.703 -0.575 24.593 1.00 87.56 118 SER A C 1
ATOM 870 O O . SER A 1 118 ? -6.555 -1.285 25.133 1.00 87.56 118 SER A O 1
ATOM 872 N N . ARG A 1 119 ? -4.732 0.035 25.291 1.00 88.50 119 ARG A N 1
ATOM 873 C CA . ARG A 1 119 ? -4.459 -0.208 26.716 1.00 88.50 119 ARG A CA 1
ATOM 874 C C . ARG A 1 119 ? -5.682 0.020 27.605 1.00 88.50 119 ARG A C 1
ATOM 876 O O . ARG A 1 119 ? -5.958 -0.833 28.442 1.00 88.50 119 ARG A O 1
ATOM 883 N N . ASP A 1 120 ? -6.419 1.108 27.392 1.00 85.44 120 ASP A N 1
ATOM 884 C CA . ASP A 1 120 ? -7.600 1.449 28.202 1.00 85.44 120 ASP A CA 1
ATOM 885 C C . ASP A 1 120 ? -8.778 0.485 27.977 1.00 85.44 120 ASP A C 1
ATOM 887 O O . ASP A 1 120 ? -9.569 0.208 28.879 1.00 85.44 120 ASP A O 1
ATOM 891 N N . ILE A 1 121 ? -8.904 -0.068 26.767 1.00 85.50 121 ILE A N 1
ATOM 892 C CA . ILE A 1 121 ? -9.955 -1.043 26.439 1.00 85.50 121 ILE A CA 1
ATOM 893 C C . ILE A 1 121 ? -9.639 -2.392 27.098 1.00 85.50 121 ILE A C 1
ATOM 895 O O . ILE A 1 121 ? -10.538 -3.072 27.606 1.00 85.50 121 ILE A O 1
ATOM 899 N N . VAL A 1 122 ? -8.358 -2.771 27.109 1.00 85.88 122 VAL A N 1
ATOM 900 C CA . VAL A 1 122 ? -7.883 -3.999 27.753 1.00 85.88 122 VAL A CA 1
ATOM 901 C C . VAL A 1 122 ? -7.984 -3.886 29.272 1.00 85.88 122 VAL A C 1
ATOM 903 O O . VAL A 1 122 ? -8.532 -4.798 29.884 1.00 85.88 122 VAL A O 1
ATOM 906 N N . SER A 1 123 ? -7.545 -2.779 29.884 1.00 87.56 123 SER A N 1
ATOM 907 C CA . SER A 1 123 ? -7.634 -2.595 31.341 1.00 87.56 123 SER A CA 1
ATOM 908 C C . SER A 1 123 ? -9.074 -2.692 31.835 1.00 87.56 123 SER A C 1
ATOM 910 O O . SER A 1 123 ? -9.358 -3.478 32.735 1.00 87.56 123 SER A O 1
ATOM 912 N N . ARG A 1 124 ? -10.009 -2.013 31.163 1.00 86.31 124 ARG A N 1
ATOM 913 C CA . ARG A 1 124 ? -11.434 -2.063 31.511 1.00 86.31 124 ARG A CA 1
ATOM 914 C C . ARG A 1 124 ? -12.046 -3.454 31.342 1.00 86.31 124 ARG A C 1
ATOM 916 O O . ARG A 1 124 ? -12.948 -3.837 32.083 1.00 86.31 124 ARG A O 1
ATOM 923 N N . SER A 1 125 ? -11.581 -4.215 30.351 1.00 84.38 125 SER A N 1
ATOM 924 C CA . SER A 1 125 ? -12.029 -5.596 30.151 1.00 84.38 125 SER A CA 1
ATOM 925 C C . SER A 1 125 ? -11.490 -6.522 31.241 1.00 84.38 125 SER A C 1
ATOM 927 O O . SER A 1 125 ? -12.214 -7.412 31.675 1.00 84.38 125 SER A O 1
ATOM 929 N N . LEU A 1 126 ? -10.257 -6.314 31.711 1.00 85.19 126 LEU A N 1
ATOM 930 C CA . LEU A 1 126 ? -9.682 -7.085 32.814 1.00 85.19 126 LEU A CA 1
ATOM 931 C C . LEU A 1 126 ? -10.391 -6.783 34.139 1.00 85.19 126 LEU A C 1
ATOM 933 O O . LEU A 1 126 ? -10.792 -7.724 34.812 1.00 85.19 126 LEU A O 1
ATOM 937 N N . GLU A 1 127 ? -10.637 -5.510 34.460 1.00 84.94 127 GLU A N 1
ATOM 938 C CA . GLU A 1 127 ? -11.393 -5.098 35.658 1.00 84.94 127 GLU A CA 1
ATOM 939 C C . GLU A 1 127 ? -12.774 -5.762 35.708 1.00 84.94 127 GLU A C 1
ATOM 941 O O . GLU A 1 127 ? -13.118 -6.411 36.691 1.00 84.94 127 GLU A O 1
ATOM 946 N N . LYS A 1 128 ? -13.517 -5.733 34.594 1.00 80.75 128 LYS A N 1
ATOM 947 C CA . LYS A 1 128 ? -14.838 -6.370 34.513 1.00 80.75 128 LYS A CA 1
ATOM 948 C C . LYS A 1 128 ? -14.800 -7.885 34.756 1.00 80.75 128 LYS A C 1
ATOM 950 O O . LYS A 1 128 ? -15.753 -8.428 35.302 1.00 80.75 128 LYS A O 1
ATOM 955 N N . ASN A 1 129 ? -13.757 -8.581 34.302 1.00 76.31 129 ASN A N 1
ATOM 956 C CA . ASN A 1 129 ? -13.643 -10.027 34.524 1.00 76.31 129 ASN A CA 1
ATOM 957 C C . ASN A 1 129 ? -13.204 -10.352 35.957 1.00 76.31 129 ASN A C 1
ATOM 959 O O . ASN A 1 129 ? -13.640 -11.361 36.496 1.00 76.31 129 ASN A O 1
ATOM 963 N N . VAL A 1 130 ? -12.385 -9.497 36.575 1.00 74.88 130 VAL A N 1
ATOM 964 C CA . VAL A 1 130 ? -11.970 -9.654 37.974 1.00 74.88 130 VAL A CA 1
ATOM 965 C C . VAL A 1 130 ? -13.158 -9.444 38.916 1.00 74.88 130 VAL A C 1
ATOM 967 O O . VAL A 1 130 ? -13.374 -10.271 39.794 1.00 74.88 130 VAL A O 1
ATOM 970 N N . ASP A 1 131 ? -13.987 -8.422 38.688 1.00 65.00 131 ASP A N 1
ATOM 971 C CA . ASP A 1 131 ? -15.184 -8.177 39.507 1.00 65.00 131 ASP A CA 1
ATOM 972 C C . ASP A 1 131 ? -16.206 -9.330 39.426 1.00 65.00 131 ASP A C 1
ATOM 974 O O . ASP A 1 131 ? -16.867 -9.650 40.413 1.00 65.00 131 ASP A O 1
ATOM 978 N N . LEU A 1 132 ? -16.303 -10.011 38.276 1.00 65.19 132 LEU A N 1
ATOM 979 C CA . LEU A 1 132 ? -17.181 -11.176 38.101 1.00 65.19 132 LEU A CA 1
ATOM 980 C C . LEU A 1 132 ? -16.694 -12.433 38.847 1.00 65.19 132 LEU A C 1
ATOM 982 O O . LEU A 1 132 ? -17.523 -13.264 39.215 1.00 65.19 132 LEU A O 1
ATOM 986 N N . ASP A 1 133 ? -15.388 -12.574 39.089 1.00 60.41 133 ASP A N 1
ATOM 987 C CA . ASP A 1 133 ? -14.812 -13.727 39.802 1.00 60.41 133 ASP A CA 1
ATOM 988 C C . ASP A 1 133 ? -14.991 -13.599 41.332 1.00 60.41 133 ASP A C 1
ATOM 990 O O . ASP A 1 133 ? -15.146 -14.598 42.035 1.00 60.41 133 ASP A O 1
ATOM 994 N N . PHE A 1 134 ? -15.067 -12.367 41.857 1.00 58.22 134 PHE A N 1
ATOM 995 C CA . PHE A 1 134 ? -15.280 -12.110 43.289 1.00 58.22 134 PHE A CA 1
ATOM 996 C C . PHE A 1 134 ? -16.742 -12.238 43.743 1.00 58.22 134 PHE A C 1
ATOM 998 O O . PHE A 1 134 ? -16.982 -12.561 44.907 1.00 58.22 134 PHE A O 1
ATOM 1005 N N . GLU A 1 135 ? -17.724 -12.037 42.858 1.00 58.59 135 GLU A N 1
ATOM 1006 C CA . GLU A 1 135 ? -19.149 -12.133 43.219 1.00 58.59 135 GLU A CA 1
ATOM 1007 C C . GLU A 1 135 ? -19.677 -13.586 43.240 1.00 58.59 135 GLU A C 1
ATOM 1009 O O . GLU A 1 135 ? -20.736 -13.851 43.808 1.00 58.59 135 GLU A O 1
ATOM 1014 N N . HIS A 1 136 ? -18.924 -14.557 42.696 1.00 58.44 136 HIS A N 1
ATOM 1015 C CA . HIS A 1 136 ? -19.287 -15.984 42.702 1.00 58.44 136 HIS A CA 1
ATOM 1016 C C . HIS A 1 136 ? -18.522 -16.845 43.722 1.00 58.44 136 HIS A C 1
ATOM 1018 O O . HIS A 1 136 ? -18.557 -18.069 43.627 1.00 58.44 136 HIS A O 1
ATOM 1024 N N . ILE A 1 137 ? -17.882 -16.270 44.746 1.00 59.03 137 ILE A N 1
ATOM 1025 C CA . ILE A 1 137 ? -17.545 -17.077 45.929 1.00 59.03 137 ILE A CA 1
ATOM 1026 C C . ILE A 1 137 ? -18.844 -17.245 46.725 1.00 59.03 137 ILE A C 1
ATOM 1028 O O . ILE A 1 137 ? -19.298 -16.272 47.332 1.00 59.03 137 ILE A O 1
ATOM 1032 N N . PRO A 1 138 ? -19.481 -18.434 46.743 1.00 59.91 138 PRO A N 1
ATOM 1033 C CA . PRO A 1 138 ? -20.682 -18.635 47.531 1.00 59.91 138 PRO A CA 1
ATOM 1034 C C . PRO A 1 138 ? -20.248 -18.554 48.994 1.00 59.91 138 PRO A C 1
ATOM 1036 O O . PRO A 1 138 ? -19.643 -19.480 49.530 1.00 59.91 138 PRO A O 1
ATOM 1039 N N . SER A 1 139 ? -20.541 -17.436 49.651 1.00 60.88 139 SER A N 1
ATOM 1040 C CA . SER A 1 139 ? -20.375 -17.268 51.097 1.00 60.88 139 SER A CA 1
ATOM 1041 C C . SER A 1 139 ? -21.437 -18.034 51.897 1.00 60.88 139 SER A C 1
ATOM 1043 O O . SER A 1 139 ? -21.536 -17.884 53.113 1.00 60.88 139 SER A O 1
ATOM 1045 N N . ASP A 1 140 ? -22.197 -18.911 51.238 1.00 59.62 140 ASP A N 1
ATOM 1046 C CA . ASP A 1 140 ? -23.224 -19.735 51.853 1.00 59.62 140 ASP A CA 1
ATOM 1047 C C . ASP A 1 140 ? -22.624 -21.052 52.376 1.00 59.62 140 ASP A C 1
ATOM 1049 O O . ASP A 1 140 ? -22.886 -22.151 51.893 1.00 59.62 140 ASP A O 1
ATOM 1053 N N . THR A 1 141 ? -21.810 -20.946 53.429 1.00 58.41 141 THR A N 1
ATOM 1054 C CA . THR A 1 141 ? -21.615 -22.041 54.398 1.00 58.41 141 THR A CA 1
ATOM 1055 C C . THR A 1 141 ? -22.737 -22.076 55.445 1.00 58.41 141 THR A C 1
ATOM 1057 O O . THR A 1 141 ? -22.588 -22.655 56.522 1.00 58.41 141 THR A O 1
ATOM 1060 N N . GLY A 1 142 ? -23.912 -21.529 55.114 1.00 60.19 142 GLY A N 1
ATOM 1061 C CA . GLY A 1 142 ? -25.163 -21.786 55.811 1.00 60.19 142 GLY A CA 1
ATOM 1062 C C . GLY A 1 142 ? -25.657 -23.208 55.550 1.00 60.19 142 GLY A C 1
ATOM 1063 O O . GLY A 1 142 ? -26.611 -23.415 54.804 1.00 60.19 142 GLY A O 1
ATOM 1064 N N . TYR A 1 143 ? -25.035 -24.206 56.187 1.00 59.88 143 TYR A N 1
ATOM 1065 C CA . TYR A 1 143 ? -25.600 -25.551 56.312 1.00 59.88 143 TYR A CA 1
ATOM 1066 C C . TYR A 1 143 ? -26.964 -25.436 57.009 1.00 59.88 143 TYR A C 1
ATOM 1068 O O . TYR A 1 143 ? -27.063 -25.412 58.239 1.00 59.88 143 TYR A O 1
ATOM 1076 N N . LYS A 1 144 ? -28.041 -25.326 56.223 1.00 60.19 144 LYS A N 1
ATOM 1077 C CA . LYS A 1 144 ? -29.405 -25.523 56.706 1.00 60.19 144 LYS A CA 1
ATOM 1078 C C . LYS A 1 144 ? -29.495 -26.964 57.189 1.00 60.19 144 LYS A C 1
ATOM 1080 O O . LYS A 1 144 ? -29.657 -27.889 56.399 1.00 60.19 144 LYS A O 1
ATOM 1085 N N . ALA A 1 145 ? -29.387 -27.141 58.501 1.00 61.19 145 ALA A N 1
ATOM 1086 C CA . ALA A 1 145 ? -29.761 -28.374 59.162 1.00 61.19 145 ALA A CA 1
ATOM 1087 C C . ALA A 1 145 ? -31.253 -28.614 58.894 1.00 61.19 145 ALA A C 1
ATOM 1089 O O . ALA A 1 145 ? -32.120 -28.000 59.517 1.00 61.19 145 ALA A O 1
ATOM 1090 N N . THR A 1 146 ? -31.551 -29.474 57.923 1.00 58.03 146 THR A N 1
ATOM 1091 C CA . THR A 1 146 ? -32.899 -29.974 57.672 1.00 58.03 146 THR A CA 1
ATOM 1092 C C . THR A 1 146 ? -33.347 -30.722 58.922 1.00 58.03 146 THR A C 1
ATOM 1094 O O . THR A 1 146 ? -32.938 -31.854 59.163 1.00 58.03 146 THR A O 1
ATOM 1097 N N . ARG A 1 147 ? -34.149 -30.066 59.762 1.00 63.03 147 ARG A N 1
ATOM 1098 C CA . ARG A 1 147 ? -34.876 -30.711 60.854 1.00 63.03 147 ARG A CA 1
ATOM 1099 C C . ARG A 1 147 ? -35.993 -31.528 60.198 1.00 63.03 147 ARG A C 1
ATOM 1101 O O . ARG A 1 147 ? -36.848 -30.916 59.565 1.00 63.03 147 ARG A O 1
ATOM 1108 N N . PRO A 1 148 ? -35.992 -32.870 60.273 1.00 59.62 148 PRO A N 1
ATOM 1109 C CA . PRO A 1 148 ? -37.095 -33.638 59.726 1.00 59.62 148 PRO A CA 1
ATOM 1110 C C . PRO A 1 148 ? -38.310 -33.399 60.619 1.00 59.62 148 PRO A C 1
ATOM 1112 O O . PRO A 1 148 ? -38.296 -33.697 61.818 1.00 59.62 148 PRO A O 1
ATOM 1115 N N . ASP A 1 149 ? -39.335 -32.792 60.030 1.00 61.41 149 ASP A N 1
ATOM 1116 C CA . ASP A 1 149 ? -40.605 -32.559 60.685 1.00 61.41 149 ASP A CA 1
ATOM 1117 C C . ASP A 1 149 ? -41.266 -33.895 61.031 1.00 61.41 149 ASP A C 1
ATOM 1119 O O . ASP A 1 149 ? -41.585 -34.729 60.188 1.00 61.41 149 ASP A O 1
ATOM 1123 N N . ASN A 1 150 ? -41.404 -34.065 62.340 1.00 58.72 150 ASN A N 1
ATOM 1124 C CA . ASN A 1 150 ? -42.330 -34.898 63.085 1.00 58.72 150 ASN A CA 1
ATOM 1125 C C . ASN A 1 150 ? -43.513 -35.451 62.255 1.00 58.72 150 ASN A C 1
ATOM 1127 O O . ASN A 1 150 ? -44.585 -34.847 62.187 1.00 58.72 150 ASN A O 1
ATOM 1131 N N . LEU A 1 151 ? -43.331 -36.648 61.693 1.00 60.31 151 LEU A N 1
ATOM 1132 C CA . LEU A 1 151 ? -44.395 -37.508 61.171 1.00 60.31 151 LEU A CA 1
ATOM 1133 C C . LEU A 1 151 ? -45.225 -38.049 62.346 1.00 60.31 151 LEU A C 1
ATOM 1135 O O . LEU A 1 151 ? -45.051 -39.175 62.801 1.00 60.31 151 LEU A O 1
ATOM 1139 N N . ARG A 1 152 ? -46.118 -37.207 62.866 1.00 59.19 152 ARG A N 1
ATOM 1140 C CA . ARG A 1 152 ? -47.222 -37.588 63.752 1.00 59.19 152 ARG A CA 1
ATOM 1141 C C . ARG A 1 152 ? -48.523 -37.435 62.991 1.00 59.19 152 ARG A C 1
ATOM 1143 O O . ARG A 1 152 ? -49.213 -36.442 63.163 1.00 59.19 152 ARG A O 1
ATOM 1150 N N . HIS A 1 153 ? -48.838 -38.409 62.154 1.00 55.09 153 HIS A N 1
ATOM 1151 C CA . HIS A 1 153 ? -50.210 -38.697 61.766 1.00 55.09 153 HIS A CA 1
ATOM 1152 C C . HIS A 1 153 ? -50.279 -40.171 61.352 1.00 55.09 153 HIS A C 1
ATOM 1154 O O . HIS A 1 153 ? -49.522 -40.585 60.475 1.00 55.09 153 HIS A O 1
ATOM 1160 N N . PHE A 1 154 ? -51.221 -40.872 61.997 1.00 54.31 154 PHE A N 1
ATOM 1161 C CA . PHE A 1 154 ? -51.678 -42.261 61.826 1.00 54.31 154 PHE A CA 1
ATOM 1162 C C . PHE A 1 154 ? -51.014 -43.315 62.716 1.00 54.31 154 PHE A C 1
ATOM 1164 O O . PHE A 1 154 ? -49.819 -43.622 62.534 1.00 54.31 154 PHE A O 1
#

Foldseek 3Di:
DPVVVVVVVVVCVVDPDPPPVVVVVVVLVVLVVVLVVLLVVLLVVLVVQLVVQLVVCVVVVPPCSNVVSVVSSVVSNVVSVLVSCCSSVPCHPNSVVVCCVVVVVVVVVVCVCCVVVCVVVVVVVVVVVVVVVVVPPPPPPVPPPPDPPDPPDD

Secondary structure (DSSP, 8-state):
--HHHHHHHHHHHH-TT-TTTHHHHHHHHHHHHHHHHHHHHHHHHHHHHHHHHHHHHHHTT-TTHHHHHHHHHHHHHHHHHHHHHHHTTSSHHHHHHHHHHHHHHHHHHHHHHHHHHHHHHHHHHHHHHHHHHHTTS-----------------

Organism: NCBI:txid2040573

Sequence (154 aa):
MIGCFVGVSAFDAAYPGDQQLSLMVFPYLTRVVGAIVLLIVGSVIARYLSRSVLIGAVNAKLQYARFLSLGVKWLVLVLTAAMVLDHLQIGGIVVELAFGILFGGIVLTLALAVGLGSRDIVSRSLEKNVDLDFEHIPSDTGYKATRPDNLRHF

Radius of gyration: 33.71 Å; chains: 1; bounding box: 77×48×105 Å

pLDDT: mean 80.04, std 15.01, range [50.66, 97.25]

InterPro domains:
  IPR008910 Mechanosensitive ion channel, conserved TM helix [PF05552] (24-53)